Protein AF-A8U9H6-F1 (afdb_monomer_lite)

Structure (mmCIF, N/CA/C/O backbone):
data_AF-A8U9H6-F1
#
_entry.id   AF-A8U9H6-F1
#
loop_
_atom_site.group_PDB
_atom_site.id
_atom_site.type_symbol
_atom_site.label_atom_id
_atom_site.label_alt_id
_atom_site.label_comp_id
_atom_site.label_asym_id
_atom_site.label_entity_id
_atom_site.label_seq_id
_atom_site.pdbx_PDB_ins_code
_atom_site.Cartn_x
_atom_site.Cartn_y
_atom_site.Cartn_z
_atom_site.occupancy
_atom_site.B_iso_or_equiv
_atom_site.auth_seq_id
_atom_site.auth_comp_id
_atom_site.auth_asym_id
_atom_site.auth_atom_id
_atom_site.pdbx_PDB_model_num
ATOM 1 N N . MET A 1 1 ? -30.203 -5.500 11.622 1.00 39.56 1 MET A N 1
ATOM 2 C CA . MET A 1 1 ? -29.428 -5.764 10.391 1.00 39.56 1 MET A CA 1
ATOM 3 C C . MET A 1 1 ? -28.228 -4.822 10.406 1.00 39.56 1 MET A C 1
ATOM 5 O O . MET A 1 1 ? -28.430 -3.619 10.454 1.00 39.56 1 MET A O 1
ATOM 9 N N . LYS A 1 2 ? -27.003 -5.338 10.567 1.00 50.59 2 LYS A N 1
ATOM 10 C CA . LYS A 1 2 ? -25.790 -4.511 10.718 1.00 50.59 2 LYS A CA 1
ATOM 11 C C . LYS A 1 2 ? -25.499 -3.866 9.361 1.00 50.59 2 LYS A C 1
ATOM 13 O O . LYS A 1 2 ? -25.226 -4.605 8.420 1.00 50.59 2 LYS A O 1
ATOM 18 N N . GLU A 1 3 ? -25.616 -2.545 9.248 1.00 54.53 3 GLU A N 1
ATOM 19 C CA . GLU A 1 3 ? -25.234 -1.832 8.024 1.00 54.53 3 GLU A CA 1
ATOM 20 C C . GLU A 1 3 ? -23.768 -2.127 7.724 1.00 54.53 3 GLU A C 1
ATOM 22 O O . GLU A 1 3 ? -22.874 -1.728 8.470 1.00 54.53 3 GLU A O 1
ATOM 27 N N . ARG A 1 4 ? -23.531 -2.906 6.669 1.00 58.81 4 ARG A N 1
ATOM 28 C CA . ARG A 1 4 ? -22.188 -3.134 6.153 1.00 58.81 4 ARG A CA 1
ATOM 29 C C . ARG A 1 4 ? -21.809 -1.902 5.352 1.00 58.81 4 ARG A C 1
ATOM 31 O O . ARG A 1 4 ? -22.550 -1.492 4.462 1.00 58.81 4 ARG A O 1
ATOM 38 N N . ILE A 1 5 ? -20.662 -1.321 5.666 1.00 67.69 5 ILE A N 1
ATOM 39 C CA . ILE A 1 5 ? -20.114 -0.215 4.890 1.00 67.69 5 ILE A CA 1
ATOM 40 C C . ILE A 1 5 ? -19.554 -0.829 3.600 1.00 67.69 5 ILE A C 1
ATOM 42 O O . ILE A 1 5 ? -18.406 -1.258 3.565 1.00 67.69 5 ILE A O 1
ATOM 46 N N . LEU A 1 6 ? -20.381 -0.919 2.553 1.00 71.31 6 LEU A N 1
ATOM 47 C CA . LEU A 1 6 ? -20.012 -1.526 1.263 1.00 71.31 6 LEU A CA 1
ATOM 48 C C . LEU A 1 6 ? -18.722 -0.927 0.685 1.00 71.31 6 LEU A C 1
ATOM 50 O O . LEU A 1 6 ? -17.869 -1.654 0.185 1.00 71.31 6 LEU A O 1
ATOM 54 N N . TYR A 1 7 ? -18.538 0.386 0.831 1.00 73.31 7 TYR A N 1
ATOM 55 C CA . TYR A 1 7 ? -17.321 1.076 0.404 1.00 73.31 7 TYR A CA 1
ATOM 56 C C . TYR A 1 7 ? -16.064 0.576 1.128 1.00 73.31 7 TYR A C 1
ATOM 58 O O . TYR A 1 7 ? -15.009 0.469 0.513 1.00 73.31 7 TYR A O 1
ATOM 66 N N . ALA A 1 8 ? -16.175 0.221 2.410 1.00 75.94 8 ALA A N 1
ATOM 67 C CA . ALA A 1 8 ? -15.062 -0.298 3.199 1.00 75.94 8 ALA A CA 1
ATOM 68 C C . ALA A 1 8 ? -14.668 -1.713 2.739 1.00 75.94 8 ALA A C 1
ATOM 70 O O . ALA A 1 8 ? -13.482 -2.022 2.632 1.00 75.94 8 ALA A O 1
ATOM 71 N N . ASP A 1 9 ? -15.645 -2.561 2.409 1.00 77.88 9 ASP A N 1
ATOM 72 C CA . ASP A 1 9 ? -15.373 -3.901 1.878 1.00 77.88 9 ASP A CA 1
ATOM 73 C C . ASP A 1 9 ? -14.720 -3.836 0.484 1.00 77.88 9 ASP A C 1
ATOM 75 O O . ASP A 1 9 ? -13.742 -4.541 0.236 1.00 77.88 9 ASP A O 1
ATOM 79 N N . ILE A 1 10 ? -15.176 -2.937 -0.399 1.00 81.56 10 ILE A N 1
ATOM 80 C CA . ILE A 1 10 ? -14.556 -2.715 -1.720 1.00 81.56 10 ILE A CA 1
ATOM 81 C C . ILE A 1 10 ? -13.113 -2.215 -1.568 1.00 81.56 10 ILE A C 1
ATOM 83 O O . ILE A 1 10 ? -12.204 -2.738 -2.216 1.00 81.56 10 ILE A O 1
ATOM 87 N N . LEU A 1 11 ? -12.881 -1.245 -0.677 1.00 83.25 11 LEU A N 1
ATOM 88 C CA . LEU A 1 11 ? -11.545 -0.700 -0.433 1.00 83.25 11 LEU A CA 1
ATOM 89 C C . LEU A 1 11 ? -10.597 -1.757 0.154 1.00 83.25 11 LEU A C 1
ATOM 91 O O . LEU A 1 11 ? -9.418 -1.786 -0.192 1.00 83.25 11 LEU A O 1
ATOM 95 N N . ARG A 1 12 ? -11.110 -2.672 0.990 1.00 82.88 12 ARG A N 1
ATOM 96 C CA . ARG A 1 12 ? -10.344 -3.814 1.511 1.00 82.88 12 ARG A CA 1
ATOM 97 C C . ARG A 1 12 ? -9.889 -4.747 0.397 1.00 82.88 12 ARG A C 1
ATOM 99 O O . ARG A 1 12 ? -8.728 -5.146 0.385 1.00 82.88 12 ARG A O 1
ATOM 106 N N . VAL A 1 13 ? -10.796 -5.103 -0.511 1.00 86.38 13 VAL A N 1
ATOM 107 C CA . VAL A 1 13 ? -10.476 -5.973 -1.648 1.00 86.38 13 VAL A CA 1
ATOM 108 C C . VAL A 1 13 ? -9.414 -5.306 -2.522 1.00 86.38 13 VAL A C 1
ATOM 110 O O . VAL A 1 13 ? -8.390 -5.925 -2.801 1.00 86.38 13 VAL A O 1
ATOM 113 N N . ALA A 1 14 ? -9.593 -4.026 -2.858 1.00 86.88 14 ALA A N 1
ATOM 114 C CA . ALA A 1 14 ? -8.610 -3.259 -3.621 1.00 86.88 14 ALA A CA 1
ATOM 115 C C . ALA A 1 14 ? -7.234 -3.201 -2.928 1.00 86.88 14 ALA A C 1
ATOM 117 O O . ALA A 1 14 ? -6.211 -3.413 -3.577 1.00 86.88 14 ALA A O 1
ATOM 118 N N . ALA A 1 15 ? -7.196 -2.981 -1.609 1.00 86.69 15 ALA A N 1
ATOM 119 C CA . ALA A 1 15 ? -5.951 -2.966 -0.842 1.00 86.69 15 ALA A CA 1
ATOM 120 C C . ALA A 1 15 ? -5.221 -4.318 -0.894 1.00 86.69 15 ALA A C 1
ATOM 122 O O . ALA A 1 15 ? -4.016 -4.344 -1.130 1.00 86.69 15 ALA A O 1
ATOM 123 N N . ILE A 1 16 ? -5.937 -5.439 -0.735 1.00 88.06 16 ILE A N 1
ATOM 124 C CA . ILE A 1 16 ? -5.349 -6.788 -0.829 1.00 88.06 16 ILE A CA 1
ATOM 125 C C . ILE A 1 16 ? -4.760 -7.029 -2.224 1.00 88.06 16 ILE A C 1
ATOM 127 O O . ILE A 1 16 ? -3.641 -7.527 -2.330 1.00 88.06 16 ILE A O 1
ATOM 131 N N . PHE A 1 17 ? -5.470 -6.637 -3.286 1.00 89.06 17 PHE A N 1
ATOM 132 C CA . PHE A 1 17 ? -4.955 -6.748 -4.653 1.00 89.06 17 PHE A CA 1
ATOM 133 C C . PHE A 1 17 ? -3.651 -5.972 -4.840 1.00 89.06 17 PHE A C 1
ATOM 135 O O . PHE A 1 17 ? -2.680 -6.531 -5.342 1.00 89.06 17 PHE A O 1
ATOM 142 N N . LEU A 1 18 ? -3.596 -4.718 -4.387 1.00 87.88 18 LEU A N 1
ATOM 143 C CA . LEU A 1 18 ? -2.383 -3.910 -4.504 1.00 87.88 18 LEU A CA 1
ATOM 144 C C . LEU A 1 18 ? -1.205 -4.511 -3.708 1.00 87.88 18 LEU A C 1
ATOM 146 O O . LEU A 1 18 ? -0.078 -4.473 -4.192 1.00 87.88 18 LEU A O 1
ATOM 150 N N . VAL A 1 19 ? -1.446 -5.116 -2.534 1.00 88.38 19 VAL A N 1
ATOM 151 C CA . VAL A 1 19 ? -0.396 -5.815 -1.761 1.00 88.38 19 VAL A CA 1
ATOM 152 C C . VAL A 1 19 ? 0.175 -6.992 -2.553 1.00 88.38 19 VAL A C 1
ATOM 154 O O . VAL A 1 19 ? 1.394 -7.154 -2.611 1.00 88.38 19 VAL A O 1
ATOM 157 N N . ILE A 1 20 ? -0.685 -7.803 -3.176 1.00 89.56 20 ILE A N 1
ATOM 158 C CA . ILE A 1 20 ? -0.258 -8.933 -4.015 1.00 89.56 20 ILE A CA 1
ATOM 159 C C . ILE A 1 20 ? 0.593 -8.426 -5.185 1.00 89.56 20 ILE A C 1
ATOM 161 O O . ILE A 1 20 ? 1.652 -8.990 -5.455 1.00 89.56 20 ILE A O 1
ATOM 165 N N . THR A 1 21 ? 0.183 -7.328 -5.824 1.00 87.62 21 THR A N 1
ATOM 166 C CA . THR A 1 21 ? 0.929 -6.711 -6.927 1.00 87.62 21 THR A CA 1
ATOM 167 C C . THR A 1 21 ? 2.351 -6.316 -6.519 1.00 87.62 21 THR A C 1
ATOM 169 O O . THR A 1 21 ? 3.280 -6.666 -7.242 1.00 87.62 21 THR A O 1
ATOM 172 N N . ILE A 1 22 ? 2.558 -5.680 -5.353 1.00 87.38 22 ILE A N 1
ATOM 173 C CA . ILE A 1 22 ? 3.922 -5.370 -4.864 1.00 87.38 22 ILE A CA 1
ATOM 174 C C . ILE A 1 22 ? 4.750 -6.650 -4.722 1.00 87.38 22 ILE A C 1
ATOM 176 O O . ILE A 1 22 ? 5.907 -6.680 -5.123 1.00 87.38 22 ILE A O 1
ATOM 180 N N . HIS A 1 23 ? 4.184 -7.716 -4.150 1.00 87.44 23 HIS A N 1
ATOM 181 C CA . HIS A 1 23 ? 4.939 -8.948 -3.896 1.00 87.44 23 HIS A CA 1
ATOM 182 C C . HIS A 1 23 ? 5.370 -9.644 -5.189 1.00 87.44 23 HIS A C 1
ATOM 184 O O . HIS A 1 23 ? 6.449 -10.231 -5.238 1.00 87.44 23 HIS A O 1
ATOM 190 N N . ILE A 1 24 ? 4.543 -9.571 -6.233 1.00 86.81 24 ILE A N 1
ATOM 191 C CA . ILE A 1 24 ? 4.880 -10.108 -7.552 1.00 86.81 24 ILE A CA 1
ATOM 192 C C . ILE A 1 24 ? 5.966 -9.244 -8.202 1.00 86.81 24 ILE A C 1
ATOM 194 O O . ILE A 1 24 ? 6.999 -9.773 -8.601 1.00 86.81 24 ILE A O 1
ATOM 198 N N . ILE A 1 25 ? 5.789 -7.917 -8.229 1.00 84.44 25 ILE A N 1
ATOM 199 C 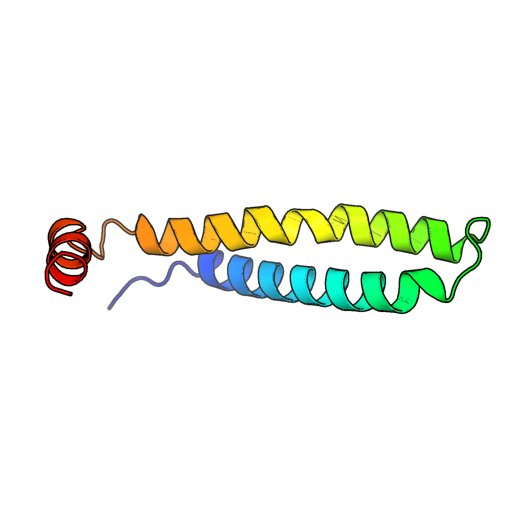CA . ILE A 1 25 ? 6.771 -6.999 -8.829 1.00 84.44 25 ILE A CA 1
ATOM 200 C C . ILE A 1 25 ? 8.121 -7.093 -8.115 1.00 84.44 25 ILE A C 1
ATOM 202 O O . ILE A 1 25 ? 9.153 -7.179 -8.770 1.00 84.44 25 ILE A O 1
ATOM 206 N N . SER A 1 26 ? 8.122 -7.138 -6.781 1.00 79.50 26 SER A N 1
ATOM 207 C CA . SER A 1 26 ? 9.341 -7.261 -5.981 1.00 79.50 26 SER A CA 1
ATOM 208 C C . SER A 1 26 ? 10.080 -8.575 -6.227 1.00 79.50 26 SER A C 1
ATOM 210 O O . SER A 1 26 ? 11.290 -8.615 -6.029 1.00 79.50 26 SER A O 1
ATOM 212 N N . ARG A 1 27 ? 9.382 -9.644 -6.627 1.00 80.19 27 ARG A N 1
ATOM 213 C CA . ARG A 1 27 ? 10.009 -10.920 -6.990 1.00 80.19 27 ARG A CA 1
ATOM 214 C C . ARG A 1 27 ? 10.669 -10.852 -8.364 1.00 80.19 27 ARG A C 1
ATOM 216 O O . ARG A 1 27 ? 11.744 -11.413 -8.546 1.00 80.19 27 ARG A O 1
ATOM 223 N N . ASP A 1 28 ? 10.026 -10.172 -9.306 1.00 73.62 28 ASP A N 1
ATOM 224 C CA . ASP A 1 28 ? 10.493 -10.079 -10.690 1.00 73.62 28 ASP A CA 1
ATOM 225 C C . ASP A 1 28 ? 11.461 -8.904 -10.918 1.00 73.62 28 ASP A C 1
ATOM 227 O O . ASP A 1 28 ? 12.006 -8.755 -12.010 1.00 73.62 28 ASP A O 1
ATOM 231 N N . PHE A 1 29 ? 11.711 -8.081 -9.895 1.00 70.56 29 PHE A N 1
ATOM 232 C CA . PHE A 1 29 ? 12.550 -6.883 -9.986 1.00 70.56 29 PHE A CA 1
ATOM 233 C C . PHE A 1 29 ? 14.006 -7.193 -10.376 1.00 70.56 29 PHE A C 1
ATOM 235 O O . PHE A 1 29 ? 14.617 -6.418 -11.109 1.00 70.56 29 PHE A O 1
ATOM 242 N N . ASP A 1 30 ? 14.530 -8.350 -9.959 1.00 70.38 30 ASP A N 1
ATOM 243 C CA . ASP A 1 30 ? 15.906 -8.789 -10.244 1.00 70.38 30 ASP A CA 1
ATOM 244 C C . ASP A 1 30 ? 16.074 -9.429 -11.637 1.00 70.38 30 ASP A C 1
ATOM 246 O O . ASP A 1 30 ? 17.193 -9.712 -12.063 1.00 70.38 30 ASP A O 1
ATOM 250 N N . LEU A 1 31 ? 14.976 -9.674 -12.364 1.00 70.75 31 LEU A N 1
ATOM 251 C CA . LEU A 1 31 ? 15.005 -10.345 -13.671 1.00 70.75 31 LEU A CA 1
ATOM 252 C C . LEU A 1 31 ? 15.237 -9.381 -14.844 1.00 70.75 31 LEU A C 1
ATOM 254 O O . LEU A 1 31 ? 15.572 -9.828 -15.942 1.00 70.75 31 LEU A O 1
ATOM 258 N N . TYR A 1 32 ? 15.064 -8.074 -14.635 1.00 73.75 32 TYR A N 1
ATOM 259 C CA . TYR A 1 32 ? 15.138 -7.068 -15.695 1.00 73.75 32 TYR A CA 1
ATOM 260 C C . TYR A 1 32 ? 16.339 -6.140 -15.510 1.00 73.75 32 TYR A C 1
ATOM 262 O O . TYR A 1 32 ? 16.628 -5.672 -14.412 1.00 73.75 32 TYR A O 1
ATOM 270 N N . ALA A 1 33 ? 17.025 -5.823 -16.611 1.00 73.50 33 ALA A N 1
ATOM 271 C CA . ALA A 1 33 ? 18.102 -4.838 -16.604 1.00 73.50 33 ALA A CA 1
ATOM 272 C C . ALA A 1 33 ? 17.562 -3.448 -16.220 1.00 73.50 33 ALA A C 1
ATOM 274 O O . ALA A 1 33 ? 16.519 -3.028 -16.725 1.00 73.50 33 ALA A O 1
ATOM 275 N N . ILE A 1 34 ? 18.303 -2.726 -15.374 1.00 71.12 34 ILE A N 1
ATOM 276 C CA . ILE A 1 34 ? 17.906 -1.429 -14.789 1.00 71.12 34 ILE A CA 1
ATOM 277 C C . ILE A 1 34 ? 17.595 -0.367 -15.864 1.00 71.12 34 ILE A C 1
ATOM 279 O O . ILE A 1 34 ? 16.741 0.489 -15.664 1.00 71.12 34 ILE A O 1
ATOM 283 N N . ASP A 1 35 ? 18.239 -0.449 -17.030 1.00 74.12 35 ASP A N 1
ATOM 284 C CA . ASP A 1 35 ? 18.061 0.496 -18.145 1.00 74.12 35 ASP A CA 1
ATOM 285 C C . ASP A 1 35 ? 16.914 0.116 -19.107 1.00 74.12 35 ASP A C 1
ATOM 287 O O . ASP A 1 35 ? 16.668 0.766 -20.120 1.00 74.12 35 ASP A O 1
ATOM 291 N N . SER A 1 36 ? 16.189 -0.969 -18.822 1.00 80.19 36 SER A N 1
ATOM 292 C CA . SER A 1 36 ? 15.096 -1.420 -19.683 1.00 80.19 36 SER A CA 1
ATOM 293 C C . SER A 1 36 ? 13.807 -0.624 -19.446 1.00 80.19 36 SER A C 1
ATOM 295 O O . SER A 1 36 ? 13.465 -0.249 -18.322 1.00 80.19 36 SER A O 1
ATOM 297 N N . TYR A 1 37 ? 13.027 -0.424 -20.511 1.00 80.81 37 TYR A N 1
ATOM 298 C CA . TYR A 1 37 ? 11.688 0.174 -20.426 1.00 80.81 37 TYR A CA 1
ATOM 299 C C . TYR A 1 37 ? 10.770 -0.602 -19.464 1.00 80.81 37 TYR A C 1
ATOM 301 O O . TYR A 1 37 ? 9.957 -0.022 -18.745 1.00 80.81 37 TYR A O 1
ATOM 309 N N . GLN A 1 38 ? 10.945 -1.923 -19.410 1.00 82.00 38 GLN A N 1
ATOM 310 C CA . GLN A 1 38 ? 10.250 -2.822 -18.498 1.00 82.00 38 GLN A CA 1
ATOM 311 C C . GLN A 1 38 ? 10.552 -2.482 -17.034 1.00 82.00 38 GLN A C 1
ATOM 313 O O . GLN A 1 38 ? 9.626 -2.412 -16.231 1.00 82.00 38 GLN A O 1
ATOM 318 N N . TRP A 1 39 ? 11.812 -2.199 -16.692 1.00 82.81 39 TRP A N 1
ATOM 319 C CA . TRP A 1 39 ? 12.210 -1.820 -15.334 1.00 82.81 39 TRP A CA 1
ATOM 320 C C . TRP A 1 39 ? 11.596 -0.480 -14.903 1.00 82.81 39 TRP A C 1
ATOM 322 O O . TRP A 1 39 ? 11.118 -0.343 -13.776 1.00 82.81 39 TRP A O 1
ATOM 332 N N . GLN A 1 40 ? 11.511 0.497 -15.811 1.00 83.44 40 GLN A N 1
ATOM 333 C CA . GLN A 1 40 ? 10.831 1.769 -15.533 1.00 83.44 40 GLN A CA 1
ATOM 334 C C . GLN A 1 40 ? 9.326 1.577 -15.308 1.00 83.44 40 GLN A C 1
ATOM 336 O O . GLN A 1 40 ? 8.771 2.115 -14.350 1.00 83.44 40 GLN A O 1
ATOM 341 N N . MET A 1 41 ? 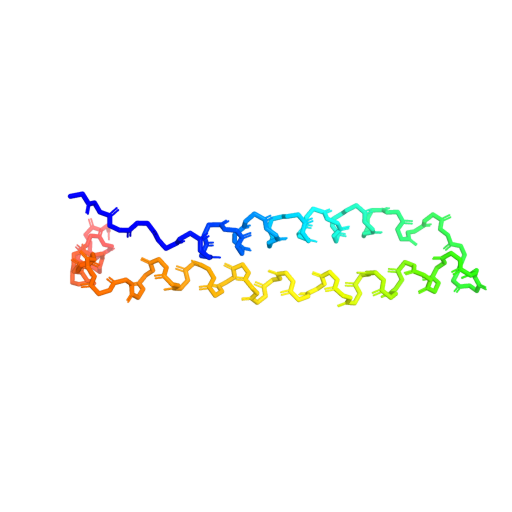8.668 0.764 -16.141 1.00 85.25 41 MET A N 1
ATOM 342 C CA . MET A 1 41 ? 7.255 0.422 -15.955 1.00 85.25 41 MET A CA 1
ATOM 343 C C . MET A 1 41 ? 7.017 -0.288 -14.620 1.00 85.25 41 MET A C 1
ATOM 345 O O . MET A 1 41 ? 6.118 0.105 -13.878 1.00 85.25 41 MET A O 1
ATOM 349 N N . LEU A 1 42 ? 7.850 -1.271 -14.268 1.00 84.69 42 LEU A N 1
ATOM 350 C CA . LEU A 1 42 ? 7.772 -1.966 -12.981 1.00 84.69 42 LEU A CA 1
ATOM 351 C C . LEU A 1 42 ? 7.912 -0.999 -11.802 1.00 84.69 42 LEU A C 1
ATOM 353 O O . LEU A 1 42 ? 7.137 -1.103 -10.859 1.00 84.69 42 LEU A O 1
ATOM 357 N N . ASN A 1 43 ? 8.813 -0.016 -11.874 1.00 84.81 43 ASN A N 1
ATOM 358 C CA . ASN A 1 43 ? 8.946 1.008 -10.832 1.00 84.81 43 ASN A CA 1
ATOM 359 C C . ASN A 1 43 ? 7.710 1.901 -10.691 1.00 84.81 43 ASN A C 1
ATOM 361 O O . ASN A 1 43 ? 7.334 2.260 -9.572 1.00 84.81 43 ASN A O 1
ATOM 365 N N . VAL A 1 44 ? 7.064 2.268 -11.802 1.00 87.62 44 VAL A N 1
ATOM 366 C CA . VAL A 1 44 ? 5.817 3.046 -11.761 1.00 87.62 44 VAL A CA 1
ATOM 367 C C . VAL A 1 44 ? 4.720 2.224 -11.089 1.00 87.62 44 VAL A C 1
ATOM 369 O O . VAL A 1 44 ? 4.093 2.701 -10.142 1.00 87.62 44 VAL A O 1
ATOM 372 N N . TYR A 1 45 ? 4.526 0.974 -11.516 1.00 86.31 45 TYR A N 1
ATOM 373 C CA . TYR A 1 45 ? 3.541 0.082 -10.903 1.00 86.31 45 TYR A CA 1
ATOM 374 C C . TYR A 1 45 ? 3.844 -0.195 -9.429 1.00 86.31 45 TYR A C 1
ATOM 376 O O . TYR A 1 45 ? 2.923 -0.169 -8.617 1.00 86.31 45 TYR A O 1
ATOM 384 N N . ASP A 1 46 ? 5.108 -0.394 -9.062 1.00 85.50 46 ASP A N 1
ATOM 385 C CA . ASP A 1 46 ? 5.535 -0.600 -7.678 1.00 85.50 46 ASP A CA 1
ATOM 386 C C . ASP A 1 46 ? 5.256 0.633 -6.805 1.00 85.50 46 ASP A C 1
ATOM 388 O O . ASP A 1 46 ? 4.686 0.521 -5.718 1.00 85.50 46 ASP A O 1
ATOM 392 N N . SER A 1 47 ? 5.562 1.831 -7.312 1.00 85.81 47 SER A N 1
ATOM 393 C CA . SER A 1 47 ? 5.289 3.097 -6.622 1.00 85.81 47 SER A CA 1
ATOM 394 C C . SER A 1 47 ? 3.795 3.302 -6.372 1.00 85.81 47 SER A C 1
ATOM 396 O O . SER A 1 47 ? 3.397 3.672 -5.265 1.00 85.81 47 SER A O 1
ATOM 398 N N . PHE A 1 48 ? 2.952 3.010 -7.368 1.00 86.88 48 PHE A N 1
ATOM 399 C CA . PHE A 1 48 ? 1.502 3.016 -7.184 1.00 86.88 48 PHE A CA 1
ATOM 400 C C . PHE A 1 48 ? 1.062 1.940 -6.196 1.00 86.88 48 PHE A C 1
ATOM 402 O O . PHE A 1 48 ? 0.255 2.211 -5.313 1.00 86.88 48 PHE A O 1
ATOM 409 N N . ALA A 1 49 ? 1.603 0.730 -6.292 1.00 86.50 49 ALA A N 1
ATOM 410 C CA . ALA A 1 49 ? 1.201 -0.377 -5.445 1.00 86.50 49 ALA A CA 1
ATOM 411 C C . ALA A 1 49 ? 1.587 -0.152 -3.970 1.00 86.50 49 ALA A C 1
ATOM 413 O O . ALA A 1 49 ? 0.822 -0.559 -3.093 1.00 86.50 49 ALA A O 1
ATOM 414 N N . ARG A 1 50 ? 2.669 0.586 -3.658 1.00 84.25 50 ARG A N 1
ATOM 415 C CA . ARG A 1 50 ? 3.086 0.945 -2.278 1.00 84.25 50 ARG A CA 1
ATOM 416 C C . ARG A 1 50 ? 2.028 1.672 -1.456 1.00 84.25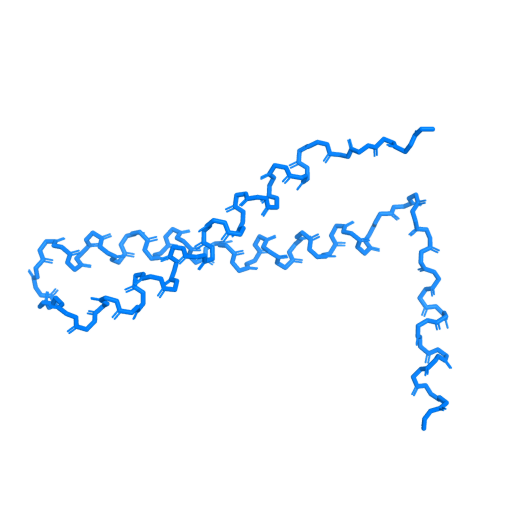 50 ARG A C 1
ATOM 418 O O . ARG A 1 50 ? 2.037 1.537 -0.232 1.00 84.25 50 ARG A O 1
ATOM 425 N N . MET A 1 51 ? 1.072 2.366 -2.081 1.00 85.00 51 MET A N 1
ATOM 426 C CA . MET A 1 51 ? -0.055 2.965 -1.349 1.00 85.00 51 MET A CA 1
ATOM 427 C C . MET A 1 51 ? -0.971 1.916 -0.692 1.00 85.00 51 MET A C 1
ATOM 429 O O . MET A 1 51 ? -1.771 2.247 0.180 1.00 85.00 51 MET A O 1
ATOM 433 N N . SER A 1 52 ? -0.830 0.639 -1.052 1.00 85.88 52 SER A N 1
ATOM 434 C CA . SER A 1 52 ? -1.550 -0.475 -0.433 1.00 85.88 52 SER A CA 1
ATOM 435 C C . SER A 1 52 ? -1.273 -0.644 1.054 1.00 85.88 52 SER A C 1
ATOM 437 O O . SER A 1 52 ? -2.192 -0.979 1.792 1.00 85.88 52 SER A O 1
ATOM 439 N N . VAL A 1 53 ? -0.049 -0.375 1.515 1.00 84.06 53 VAL A N 1
ATOM 440 C CA . VAL A 1 53 ? 0.345 -0.540 2.922 1.00 84.06 53 VAL A CA 1
ATOM 441 C C . VAL A 1 53 ? -0.415 0.427 3.840 1.00 84.06 53 VAL A C 1
ATOM 443 O O . VAL A 1 53 ? -1.084 -0.048 4.764 1.00 84.06 53 VAL A O 1
ATOM 446 N N . PRO A 1 54 ? -0.404 1.757 3.604 1.00 83.88 54 PRO A N 1
ATOM 447 C CA . PRO A 1 54 ? -1.204 2.679 4.406 1.00 83.88 54 PRO A CA 1
ATOM 448 C C . PRO A 1 54 ? -2.711 2.444 4.237 1.00 83.88 54 PRO A C 1
ATOM 450 O O . PRO A 1 54 ? -3.443 2.551 5.220 1.00 83.88 54 PRO A O 1
ATOM 453 N N . LEU A 1 55 ? -3.190 2.053 3.047 1.00 83.06 55 LEU A N 1
ATOM 454 C CA . LEU A 1 55 ? -4.599 1.689 2.842 1.00 83.06 55 LEU A CA 1
ATOM 455 C C . LEU A 1 55 ? -5.000 0.461 3.672 1.00 83.06 55 LEU A C 1
ATOM 457 O O . LEU A 1 55 ? -6.035 0.473 4.336 1.00 83.06 55 LEU A O 1
ATOM 461 N N . PHE A 1 56 ? -4.173 -0.581 3.693 1.00 81.81 56 PHE A N 1
ATOM 462 C CA . PHE A 1 56 ? -4.405 -1.792 4.475 1.00 81.81 56 PHE A CA 1
ATOM 463 C C . PHE A 1 56 ? -4.375 -1.510 5.985 1.00 81.81 56 PHE A C 1
ATOM 465 O O . PHE A 1 56 ? -5.226 -1.997 6.739 1.00 81.81 56 PHE A O 1
ATOM 472 N N . PHE A 1 57 ? -3.448 -0.658 6.429 1.00 81.31 57 PHE A N 1
ATOM 473 C CA . PHE A 1 57 ? -3.392 -0.192 7.813 1.00 81.31 57 PHE A CA 1
ATOM 474 C C . PHE A 1 57 ? -4.646 0.612 8.192 1.00 81.31 57 PHE A C 1
ATOM 476 O O . PHE A 1 57 ? -5.275 0.337 9.215 1.00 81.31 57 PHE A O 1
ATOM 483 N N . MET A 1 58 ? -5.082 1.536 7.331 1.00 82.31 58 MET A N 1
ATOM 484 C CA . MET A 1 58 ? -6.301 2.323 7.532 1.00 82.31 58 MET A CA 1
ATOM 485 C C . MET A 1 58 ? -7.548 1.433 7.601 1.00 82.31 58 MET A C 1
ATOM 487 O O . MET A 1 58 ? -8.394 1.632 8.470 1.00 82.31 58 MET A O 1
ATOM 491 N N . MET A 1 59 ? -7.647 0.403 6.758 1.00 76.94 59 MET A N 1
ATOM 492 C CA . MET A 1 59 ? -8.742 -0.571 6.808 1.00 76.94 59 MET A CA 1
ATOM 493 C C . MET A 1 59 ? -8.781 -1.372 8.117 1.00 76.94 59 MET A C 1
ATOM 495 O O . MET A 1 59 ? -9.868 -1.716 8.592 1.00 76.94 59 MET A O 1
ATOM 499 N N . SER A 1 60 ? -7.618 -1.646 8.714 1.00 70.25 60 SER A N 1
ATOM 500 C CA . SER A 1 60 ? -7.519 -2.262 10.045 1.00 70.25 60 SER A CA 1
ATOM 501 C C . SER A 1 60 ? -7.995 -1.290 11.134 1.00 70.25 60 SER A C 1
ATOM 503 O O . SER A 1 60 ? -8.745 -1.677 12.031 1.00 70.25 60 SER A O 1
ATOM 505 N N . GLY A 1 61 ? -7.641 -0.007 10.999 1.00 69.75 61 GLY A N 1
ATOM 506 C CA . GLY A 1 61 ? -8.085 1.078 11.875 1.00 69.75 61 GLY A CA 1
ATOM 507 C C . GLY A 1 61 ? -9.587 1.364 11.802 1.00 69.75 61 GLY A C 1
ATOM 508 O O . GLY A 1 61 ? -10.213 1.525 12.840 1.00 69.75 61 GLY A O 1
ATOM 509 N N . ILE A 1 62 ? -10.207 1.352 10.618 1.00 68.62 62 ILE A N 1
ATOM 510 C CA . ILE A 1 62 ? -11.662 1.549 10.454 1.00 68.62 62 ILE A CA 1
ATOM 511 C C . ILE A 1 62 ? -12.453 0.459 11.188 1.00 68.62 62 ILE A C 1
ATOM 513 O O . ILE A 1 62 ? -13.487 0.738 11.788 1.00 68.62 62 ILE A O 1
ATOM 517 N N . PHE A 1 63 ? -11.955 -0.780 11.193 1.00 59.81 63 PHE A N 1
ATOM 518 C CA . PHE A 1 63 ? -12.582 -1.863 11.954 1.00 59.81 63 PHE A CA 1
ATOM 519 C C . PHE A 1 63 ? -12.429 -1.679 13.473 1.00 59.81 63 PHE A C 1
ATOM 521 O O . PHE A 1 63 ? -13.264 -2.154 14.243 1.00 59.81 63 PHE A O 1
ATOM 528 N N . PHE A 1 64 ? -11.371 -0.985 13.900 1.00 55.66 64 PHE A N 1
ATOM 529 C CA . PHE A 1 64 ? -11.114 -0.630 15.294 1.00 55.66 64 PHE A CA 1
ATOM 530 C C . PHE A 1 64 ? -11.915 0.601 15.751 1.00 55.66 64 PHE A C 1
ATOM 532 O O . PHE A 1 64 ? -12.336 0.661 16.903 1.00 55.66 64 PHE A O 1
ATOM 539 N N . LEU A 1 65 ? -12.154 1.557 14.849 1.00 52.56 65 LEU A N 1
ATOM 540 C CA . LEU A 1 65 ? -12.870 2.810 15.102 1.00 52.56 65 LEU A CA 1
ATOM 541 C C . LEU A 1 65 ? -14.385 2.728 14.855 1.00 52.56 65 LEU A C 1
ATOM 543 O O . LEU A 1 65 ? -15.055 3.749 14.990 1.00 52.56 65 LEU A O 1
ATOM 547 N N . ASP A 1 66 ? -14.929 1.560 14.493 1.00 54.06 66 ASP A N 1
ATOM 548 C CA . ASP A 1 66 ? -16.369 1.364 14.276 1.00 54.06 66 ASP A CA 1
ATOM 549 C C . ASP A 1 66 ? -17.167 1.733 15.551 1.00 54.06 66 ASP A C 1
ATOM 551 O O . ASP A 1 66 ? -17.163 0.969 16.524 1.00 54.06 66 ASP A O 1
ATOM 555 N N . PRO A 1 67 ? -17.921 2.853 15.566 1.00 52.22 67 PRO A N 1
ATOM 556 C CA . PRO A 1 67 ? -18.672 3.298 16.741 1.00 52.22 67 PRO A CA 1
ATOM 557 C C . PRO A 1 67 ? -19.810 2.337 17.120 1.00 52.22 67 PRO A C 1
ATOM 559 O O . PRO A 1 67 ? -20.304 2.373 18.248 1.00 52.22 67 PRO A O 1
ATOM 562 N N . LYS A 1 68 ? -20.242 1.464 16.192 1.00 49.00 68 LYS A N 1
ATOM 563 C CA . LYS A 1 68 ? -21.301 0.461 16.408 1.00 49.00 68 LYS A CA 1
ATOM 564 C C . LYS A 1 68 ? -20.757 -0.855 16.981 1.00 49.00 68 LYS A C 1
ATOM 566 O O . LYS A 1 68 ? -21.538 -1.694 17.440 1.00 49.00 68 LYS A O 1
ATOM 571 N N . ARG A 1 69 ? -19.435 -1.058 17.003 1.00 49.81 69 ARG A N 1
ATOM 572 C CA . ARG A 1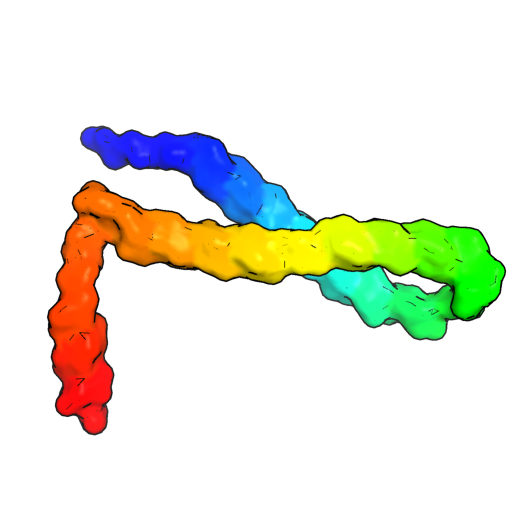 69 ? -18.774 -2.078 17.826 1.00 49.81 69 ARG A CA 1
ATOM 573 C C . ARG A 1 69 ? -17.896 -1.369 18.845 1.00 49.81 69 ARG A C 1
ATOM 575 O O . ARG A 1 69 ? -16.702 -1.201 18.638 1.00 49.81 69 ARG A O 1
ATOM 582 N N . THR A 1 70 ? -18.476 -1.058 20.000 1.00 42.47 70 THR A N 1
ATOM 583 C CA . THR A 1 70 ? -17.731 -0.710 21.213 1.00 42.47 70 THR A CA 1
ATOM 584 C C . THR A 1 70 ? -16.899 -1.916 21.669 1.00 42.47 70 THR A C 1
ATOM 586 O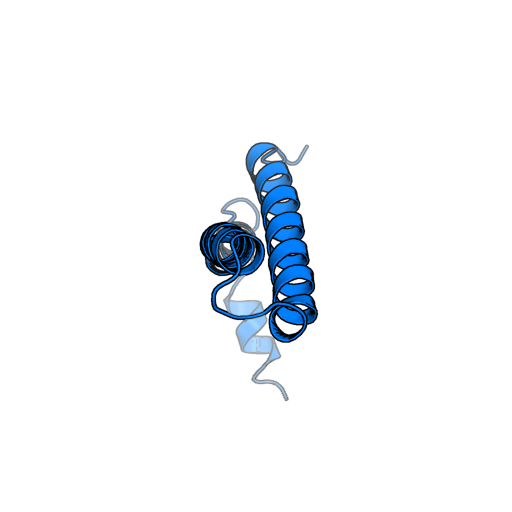 O . THR A 1 70 ? -17.211 -2.609 22.639 1.00 42.47 70 THR A O 1
ATOM 589 N N . PHE A 1 71 ? -15.815 -2.226 20.956 1.00 50.50 71 PHE A N 1
ATOM 590 C CA . PHE A 1 71 ? -14.768 -3.058 21.515 1.00 50.50 71 PHE A CA 1
ATOM 591 C C . PHE A 1 71 ? -14.196 -2.266 22.681 1.00 50.50 71 PHE A C 1
ATOM 593 O O . PHE A 1 71 ? -13.466 -1.295 22.521 1.00 50.50 71 PHE A O 1
ATOM 600 N N . SER A 1 72 ? -14.624 -2.652 23.880 1.00 45.69 72 SER A N 1
ATOM 601 C CA . SER A 1 72 ? -14.108 -2.119 25.126 1.00 45.69 72 SER A CA 1
ATOM 602 C C . SER A 1 72 ? -12.597 -2.353 25.136 1.00 45.69 72 SER A C 1
ATOM 604 O O . SER A 1 72 ? -12.137 -3.453 25.435 1.00 45.69 72 SER A O 1
ATOM 606 N N . ILE A 1 73 ? -11.824 -1.320 24.793 1.00 55.03 73 ILE A N 1
ATOM 607 C CA . ILE A 1 73 ? -10.355 -1.285 24.861 1.00 55.03 73 ILE A CA 1
ATOM 608 C C . ILE A 1 73 ? -9.875 -1.756 26.245 1.00 55.03 73 ILE A C 1
ATOM 610 O O . ILE A 1 73 ? -8.889 -2.484 26.360 1.00 55.03 73 ILE A O 1
ATOM 614 N N . LYS A 1 74 ? -10.664 -1.475 27.294 1.00 52.16 74 LYS A N 1
ATOM 615 C CA . LYS A 1 74 ? -10.474 -1.995 28.658 1.00 52.16 74 LYS A CA 1
ATOM 616 C C . LYS A 1 74 ? -10.401 -3.527 28.742 1.00 52.16 74 LYS A C 1
ATOM 618 O O . LYS A 1 74 ? -9.673 -4.039 29.585 1.00 52.16 74 LYS A O 1
ATOM 623 N N . LYS A 1 75 ? -11.126 -4.272 27.902 1.00 55.28 75 LYS A N 1
ATOM 624 C CA . LYS A 1 75 ? -11.151 -5.746 27.924 1.00 55.28 75 LYS A CA 1
ATOM 625 C C . LYS A 1 75 ? -9.934 -6.369 27.229 1.00 55.28 75 LYS A C 1
ATOM 627 O O . LYS A 1 75 ? -9.544 -7.471 27.599 1.00 55.28 75 LYS A O 1
ATOM 632 N N . PHE A 1 76 ? -9.328 -5.666 26.268 1.00 59.53 76 PHE A N 1
ATOM 633 C CA . PHE A 1 76 ? -8.118 -6.116 25.571 1.00 59.53 76 PHE A CA 1
ATOM 634 C C . PHE A 1 76 ? -6.874 -5.942 26.453 1.00 59.53 76 PHE A C 1
ATOM 636 O O . PHE A 1 76 ? -6.141 -6.901 26.670 1.00 59.53 76 PHE A O 1
ATOM 643 N N . TYR A 1 77 ? -6.709 -4.769 27.079 1.00 56.62 77 TYR A N 1
ATOM 644 C CA . TYR A 1 77 ? -5.593 -4.524 28.002 1.00 56.62 77 TYR A CA 1
ATOM 645 C C . TYR A 1 77 ? -5.633 -5.427 29.238 1.00 56.62 77 TYR A C 1
ATOM 647 O O . TYR A 1 77 ? -4.609 -5.984 29.616 1.00 56.62 77 TYR A O 1
ATOM 655 N N . LYS A 1 78 ? -6.816 -5.656 29.829 1.00 54.41 78 LYS A N 1
ATOM 656 C CA . LYS A 1 78 ? -6.942 -6.510 31.023 1.00 54.41 78 LYS A CA 1
ATOM 657 C C . LYS A 1 78 ? -6.665 -7.996 30.750 1.00 54.41 78 LYS A C 1
ATOM 659 O O . LYS A 1 78 ? -6.421 -8.744 31.688 1.00 54.41 78 LYS A O 1
ATOM 664 N N . LYS A 1 79 ? -6.724 -8.434 29.486 1.00 51.38 79 LYS A N 1
ATOM 665 C CA . LYS A 1 79 ? -6.412 -9.815 29.094 1.00 51.38 79 LYS A CA 1
ATOM 666 C C . LYS A 1 79 ? -4.918 -10.027 28.813 1.00 51.38 79 LYS A C 1
ATOM 668 O O . LYS A 1 79 ? -4.472 -11.164 28.863 1.00 51.38 79 LYS A O 1
ATOM 673 N N . MET A 1 80 ? -4.157 -8.959 28.559 1.00 52.56 80 MET A N 1
ATOM 674 C CA . MET A 1 80 ? -2.706 -9.036 28.342 1.00 52.56 80 MET A CA 1
ATOM 675 C C . MET A 1 80 ? -1.893 -8.843 29.631 1.00 52.56 80 MET A C 1
ATOM 677 O O . MET A 1 80 ? -0.771 -9.316 29.706 1.00 52.56 80 MET A O 1
ATOM 681 N N . SER A 1 81 ? -2.464 -8.211 30.661 1.00 46.88 81 SER A N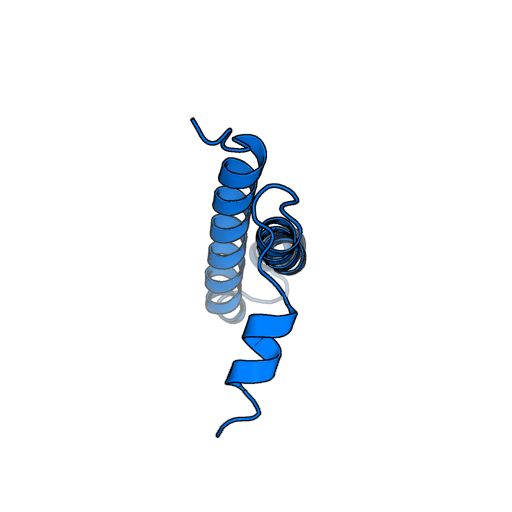 1
ATOM 682 C CA . SER A 1 81 ? -1.857 -8.085 31.997 1.00 46.88 81 SER A CA 1
ATOM 683 C C . SER A 1 81 ? -2.159 -9.255 32.949 1.00 46.88 81 SER A C 1
ATOM 685 O O . SER A 1 81 ? -1.933 -9.139 34.149 1.00 46.88 81 SER A O 1
ATOM 687 N N . PHE A 1 82 ? -2.691 -10.365 32.429 1.00 51.12 82 PHE A N 1
ATOM 688 C CA . PHE A 1 82 ? -2.922 -11.614 33.173 1.00 51.12 82 PHE A CA 1
ATOM 689 C C . PHE A 1 82 ? -2.179 -12.810 32.545 1.00 51.12 82 PHE A C 1
ATOM 691 O O . PHE A 1 82 ? -2.619 -13.953 32.669 1.00 51.12 82 PHE A O 1
ATOM 698 N N . VAL A 1 83 ? -1.077 -12.518 31.847 1.00 45.25 83 VAL A N 1
ATOM 699 C CA . VAL A 1 83 ? -0.001 -13.466 31.524 1.00 45.25 83 VAL A CA 1
ATOM 700 C C . VAL A 1 83 ? 1.208 -13.085 32.360 1.00 45.25 83 VAL A C 1
ATOM 702 O O . VAL A 1 83 ? 1.454 -11.862 32.470 1.00 45.25 83 VAL A O 1
#

Secondary structure (DSSP, 8-state):
-----HHHHHHHHHHHHHHHHHHHHHHHGGGS-TTSHHHHHHHHHHHHHTTHHHHHHHHHHHHHS-TTS---HHHHHHHHTT-

Foldseek 3Di:
DDDDPVVLVVLLVVLVVLVVLLVVLVVCQVVDDCPDPVNVVSVVSNVVSVVSVVSNVVSVVCVVPVPVDPPPPVVVVVVVVVD

Sequence (83 aa):
MKERILYADILRVAAIFLVITIHIISRDFDLYAIDSYQWQMLNVYDSFARMSVPLFFMMSGIFFLDPKRTFSIKKFYKKMSFV

Radius of gyration: 18.9 Å; chains: 1; bounding box: 48×17×54 Å

pLDDT: mean 72.33, std 14.71, range [39.56, 89.56]